Protein AF-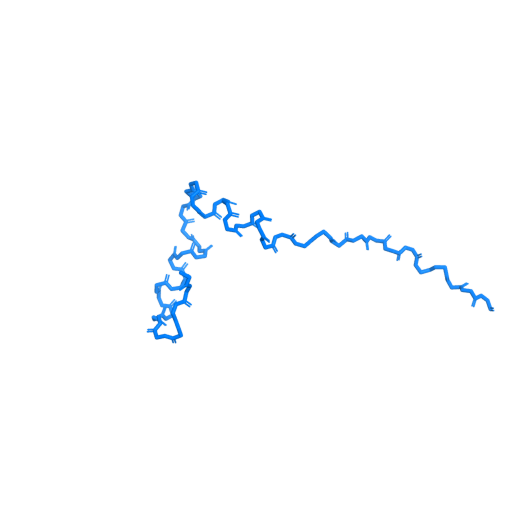A0A090QEG7-F1 (afdb_monomer_lite)

pLDDT: mean 84.65, std 12.55, range [54.47, 97.44]

Secondary structure (DSSP, 8-state):
---TT--HHHHHHHHHS---HHHHHHHHHH-------------

Sequence (43 aa):
MLDDNMSIEDLLRFYMGKNTPDRQEFIIDNLKVELDIIEEDTV

Organism: Nonlabens ulvanivorans (NCBI:txid906888)

Structure (mmCIF, N/CA/C/O backbone):
data_AF-A0A090QEG7-F1
#
_entry.id   AF-A0A090QEG7-F1
#
loop_
_atom_site.group_PDB
_atom_site.id
_atom_site.type_symbol
_atom_site.label_atom_id
_atom_site.label_alt_id
_atom_site.label_comp_id
_atom_site.label_asym_id
_atom_site.label_entity_id
_atom_site.label_seq_id
_atom_site.pdbx_PDB_ins_code
_atom_site.Cartn_x
_atom_site.Cartn_y
_atom_site.Cartn_z
_atom_site.occupancy
_atom_site.B_iso_or_equiv
_atom_site.auth_seq_id
_atom_site.auth_comp_id
_atom_site.auth_asym_id
_atom_site.auth_atom_id
_atom_site.pdbx_PDB_model_num
ATOM 1 N N . MET A 1 1 ? -5.023 -0.334 -9.229 1.00 60.66 1 MET A N 1
ATOM 2 C CA . MET A 1 1 ? -5.261 -1.307 -8.141 1.00 60.66 1 MET A CA 1
ATOM 3 C C . MET A 1 1 ? -4.659 -2.617 -8.609 1.00 60.66 1 MET A C 1
ATOM 5 O O . MET A 1 1 ? -4.854 -2.920 -9.778 1.00 60.66 1 MET A O 1
ATOM 9 N N . LEU A 1 2 ? -3.835 -3.263 -7.780 1.00 64.56 2 LEU A N 1
ATOM 10 C CA . LEU A 1 2 ? -2.956 -4.383 -8.153 1.00 64.56 2 LEU A CA 1
ATOM 11 C C . LEU A 1 2 ? -3.716 -5.424 -8.998 1.00 64.56 2 LEU A C 1
ATOM 13 O O . LEU A 1 2 ? -4.761 -5.904 -8.573 1.00 64.56 2 LEU A O 1
ATOM 17 N N . ASP A 1 3 ? -3.226 -5.681 -10.210 1.00 77.19 3 ASP A N 1
ATOM 18 C CA . ASP A 1 3 ? -3.810 -6.639 -11.154 1.00 77.19 3 ASP A CA 1
ATOM 19 C C . ASP A 1 3 ? -3.346 -8.050 -10.768 1.00 77.19 3 ASP A C 1
ATOM 21 O O . ASP A 1 3 ? -2.172 -8.243 -10.439 1.00 77.19 3 ASP A O 1
ATOM 25 N N . ASP A 1 4 ? -4.238 -9.038 -10.837 1.00 74.06 4 ASP A N 1
ATOM 26 C CA . ASP A 1 4 ? -3.929 -10.444 -10.541 1.00 74.06 4 ASP A CA 1
ATOM 27 C C . ASP A 1 4 ? -2.839 -11.013 -11.475 1.00 74.06 4 ASP A C 1
ATOM 29 O O . ASP A 1 4 ? -2.218 -12.032 -11.175 1.00 74.06 4 ASP A O 1
ATOM 33 N N . ASN A 1 5 ? -2.567 -10.333 -12.595 1.00 84.19 5 ASN A N 1
ATOM 34 C CA . ASN A 1 5 ? -1.501 -10.673 -13.538 1.00 84.19 5 ASN A CA 1
ATOM 35 C C . ASN A 1 5 ? -0.132 -10.039 -13.218 1.00 84.19 5 ASN A C 1
ATOM 37 O O . ASN A 1 5 ? 0.801 -10.177 -14.014 1.00 84.19 5 ASN A O 1
ATOM 41 N N . MET A 1 6 ? 0.025 -9.320 -12.099 1.00 84.50 6 MET A N 1
ATOM 42 C CA . MET A 1 6 ? 1.317 -8.728 -11.732 1.00 84.50 6 MET A CA 1
ATOM 43 C C . MET A 1 6 ? 2.353 -9.791 -11.357 1.00 84.50 6 MET A C 1
ATOM 45 O O . MET A 1 6 ? 2.070 -10.752 -10.641 1.00 84.50 6 MET A O 1
ATOM 49 N N . SER A 1 7 ? 3.598 -9.590 -11.801 1.00 92.38 7 SER A N 1
ATOM 50 C CA . SER A 1 7 ? 4.703 -10.449 -11.386 1.00 92.38 7 SER A CA 1
ATOM 51 C C . SER A 1 7 ? 4.997 -10.273 -9.890 1.00 92.38 7 SER A C 1
ATOM 53 O O . SER A 1 7 ? 4.818 -9.192 -9.320 1.00 92.38 7 SER A O 1
ATOM 55 N N . ILE A 1 8 ? 5.517 -11.325 -9.251 1.00 90.88 8 ILE A N 1
ATOM 56 C CA . ILE A 1 8 ? 5.973 -11.255 -7.853 1.00 90.88 8 ILE A CA 1
ATOM 57 C C . ILE A 1 8 ? 7.039 -10.161 -7.689 1.00 90.88 8 ILE A C 1
ATOM 59 O O . ILE A 1 8 ? 7.067 -9.472 -6.673 1.00 90.88 8 ILE A O 1
ATOM 63 N N . GLU A 1 9 ? 7.899 -9.969 -8.692 1.00 92.44 9 GLU A N 1
ATOM 64 C CA . GLU A 1 9 ? 8.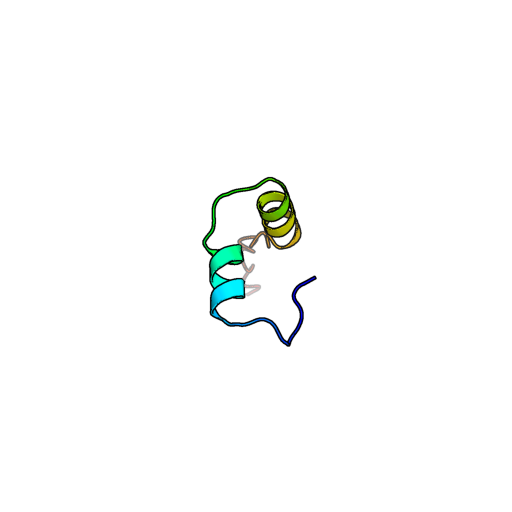939 -8.942 -8.657 1.00 92.44 9 GLU A CA 1
ATOM 65 C C . GLU A 1 9 ? 8.347 -7.528 -8.579 1.00 92.44 9 GLU A C 1
ATOM 67 O O . GLU A 1 9 ? 8.781 -6.724 -7.752 1.00 92.44 9 GLU A O 1
ATOM 72 N N . ASP A 1 10 ? 7.326 -7.229 -9.382 1.00 89.56 10 ASP A N 1
ATOM 73 C CA . ASP A 1 10 ? 6.679 -5.912 -9.381 1.00 89.56 10 ASP A CA 1
ATOM 74 C C . ASP A 1 10 ? 5.900 -5.660 -8.090 1.00 8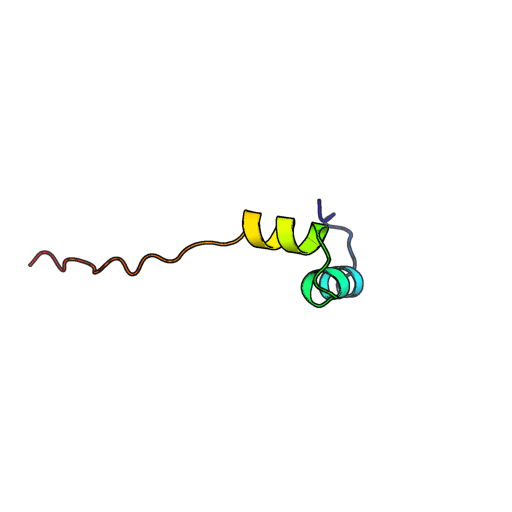9.56 10 ASP A C 1
ATOM 76 O O . ASP A 1 10 ? 5.927 -4.551 -7.546 1.00 89.56 10 ASP A O 1
ATOM 80 N N . LEU A 1 11 ? 5.277 -6.708 -7.547 1.00 90.38 11 LEU A N 1
ATOM 81 C CA . LEU A 1 11 ? 4.617 -6.654 -6.250 1.00 90.38 11 LEU A CA 1
ATOM 82 C C . LEU A 1 11 ? 5.622 -6.300 -5.142 1.00 90.38 11 LEU A C 1
ATOM 84 O O . LEU A 1 11 ? 5.416 -5.352 -4.381 1.00 90.38 11 LEU A O 1
ATOM 88 N N . LEU A 1 12 ? 6.753 -7.006 -5.087 1.00 92.31 12 LEU A N 1
ATOM 89 C CA . LEU A 1 12 ? 7.803 -6.755 -4.098 1.00 92.31 12 LEU A CA 1
ATOM 90 C C . LEU A 1 12 ? 8.405 -5.356 -4.239 1.00 92.31 12 LEU A C 1
ATOM 92 O O . LEU A 1 12 ? 8.640 -4.695 -3.228 1.00 92.31 12 LEU A O 1
ATOM 96 N N . ARG A 1 13 ? 8.607 -4.865 -5.467 1.00 91.00 13 ARG A N 1
ATOM 97 C CA . ARG A 1 13 ? 9.084 -3.493 -5.706 1.00 91.00 13 ARG A CA 1
ATOM 98 C C . ARG A 1 13 ? 8.138 -2.444 -5.129 1.00 91.00 13 ARG A C 1
ATOM 100 O O . ARG A 1 13 ? 8.617 -1.461 -4.569 1.00 91.00 13 ARG A O 1
ATOM 107 N N . PHE A 1 14 ? 6.825 -2.645 -5.231 1.00 90.38 14 PHE A N 1
ATOM 108 C CA . PHE A 1 14 ? 5.844 -1.740 -4.633 1.00 90.38 14 PHE A CA 1
ATOM 109 C C . PHE A 1 14 ? 5.842 -1.831 -3.097 1.00 90.38 14 PHE A C 1
ATOM 111 O O . PHE A 1 14 ? 5.998 -0.818 -2.413 1.00 90.38 14 PHE A O 1
ATOM 118 N N . TYR A 1 15 ? 5.746 -3.039 -2.532 1.00 92.81 15 TYR A N 1
ATOM 119 C CA . TYR A 1 15 ? 5.661 -3.217 -1.076 1.00 92.81 15 TYR A CA 1
ATOM 120 C C . TYR A 1 15 ? 6.966 -2.892 -0.334 1.00 92.81 15 TYR A C 1
ATOM 122 O O . TYR A 1 15 ? 6.909 -2.369 0.780 1.00 92.81 15 TYR A O 1
ATOM 130 N N . MET A 1 16 ? 8.133 -3.143 -0.933 1.00 94.50 16 MET A N 1
ATOM 131 C CA . MET A 1 16 ? 9.459 -2.950 -0.316 1.00 94.50 16 MET A CA 1
ATOM 132 C C . MET A 1 16 ? 10.228 -1.736 -0.861 1.00 94.50 16 MET A C 1
ATOM 134 O O . MET A 1 16 ? 11.366 -1.492 -0.461 1.00 94.50 16 MET A O 1
ATOM 138 N N . GLY A 1 17 ? 9.633 -0.986 -1.788 1.00 91.12 17 GLY A N 1
ATOM 139 C CA . GLY A 1 17 ? 10.245 0.184 -2.406 1.00 91.12 17 GLY A CA 1
ATOM 140 C C . GLY A 1 17 ? 10.368 1.394 -1.476 1.00 91.12 17 GLY A C 1
ATOM 141 O O . GLY A 1 17 ? 10.086 1.353 -0.276 1.00 91.12 17 GLY A O 1
ATOM 142 N N . LYS A 1 18 ? 10.792 2.521 -2.059 1.00 94.19 18 LYS A N 1
ATOM 143 C CA . LYS A 1 18 ? 10.875 3.807 -1.351 1.00 94.19 18 LYS A CA 1
ATOM 144 C C . LYS A 1 18 ? 9.493 4.248 -0.862 1.00 94.19 18 LYS A C 1
ATOM 146 O O . LYS A 1 18 ? 8.483 3.969 -1.499 1.00 94.19 18 LYS A O 1
ATOM 151 N N . ASN A 1 19 ? 9.463 5.000 0.237 1.00 93.88 19 ASN A N 1
ATOM 152 C CA . ASN A 1 19 ? 8.229 5.557 0.784 1.00 93.88 19 ASN A CA 1
ATOM 153 C C . ASN A 1 19 ? 7.748 6.774 -0.03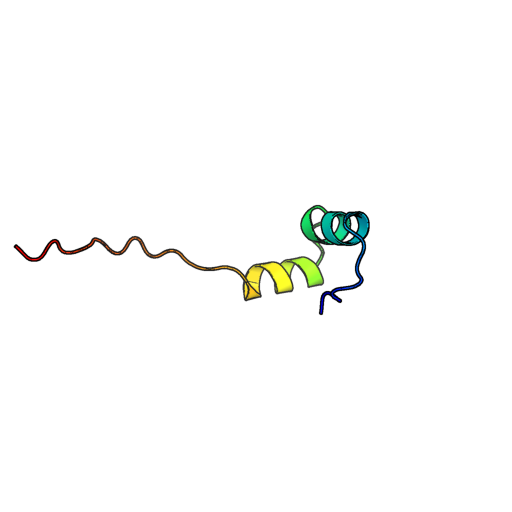0 1.00 93.88 19 ASN A C 1
ATOM 155 O O . ASN A 1 19 ? 7.992 7.916 0.349 1.00 93.88 19 ASN A O 1
ATOM 159 N N . THR A 1 20 ? 7.151 6.523 -1.195 1.00 95.94 20 THR A N 1
ATOM 160 C CA . THR A 1 20 ? 6.524 7.549 -2.042 1.00 95.94 20 THR A CA 1
ATOM 161 C C . THR A 1 20 ? 5.155 7.965 -1.481 1.00 95.94 20 THR A C 1
ATOM 163 O O . THR A 1 20 ? 4.560 7.178 -0.743 1.00 95.94 20 THR A O 1
ATOM 166 N N . PRO A 1 21 ? 4.624 9.154 -1.837 1.00 97.44 21 PRO A N 1
ATOM 167 C CA . PRO A 1 21 ? 3.286 9.586 -1.416 1.00 97.44 21 PRO A CA 1
ATOM 168 C C . PRO A 1 21 ? 2.190 8.550 -1.710 1.00 97.44 21 PRO A C 1
ATOM 170 O O . PRO A 1 21 ? 1.478 8.154 -0.795 1.00 97.44 21 PRO A O 1
ATOM 173 N N . ASP A 1 22 ? 2.152 7.999 -2.926 1.00 94.12 22 ASP A N 1
ATOM 174 C CA . ASP A 1 22 ? 1.171 6.974 -3.321 1.00 94.12 22 ASP A CA 1
ATOM 175 C C . ASP A 1 22 ? 1.242 5.712 -2.441 1.00 94.12 22 ASP A C 1
ATOM 177 O O . ASP A 1 22 ? 0.226 5.123 -2.075 1.00 94.12 22 ASP A O 1
ATOM 181 N N . ARG A 1 23 ? 2.459 5.284 -2.070 1.00 95.06 23 ARG A N 1
ATOM 182 C CA . ARG A 1 23 ? 2.656 4.138 -1.172 1.00 95.06 23 ARG A CA 1
ATOM 183 C C . ARG A 1 23 ? 2.228 4.477 0.251 1.00 95.06 23 ARG A C 1
ATOM 185 O O . ARG A 1 23 ? 1.699 3.615 0.945 1.00 95.06 23 ARG A O 1
ATOM 192 N N . GLN A 1 24 ? 2.467 5.706 0.692 1.00 96.25 24 GLN A N 1
ATOM 193 C CA . GLN A 1 24 ? 2.054 6.165 2.011 1.00 96.25 24 GLN A CA 1
ATOM 194 C C . GLN A 1 24 ? 0.527 6.194 2.134 1.00 96.25 24 GLN A C 1
ATOM 196 O O . GLN A 1 24 ? 0.009 5.676 3.120 1.00 96.25 24 GLN A O 1
ATOM 201 N N . GLU A 1 25 ? -0.180 6.728 1.137 1.00 96.94 25 GLU A N 1
ATOM 202 C CA . GLU A 1 25 ? -1.648 6.695 1.075 1.00 96.94 25 GLU A CA 1
ATOM 203 C C . GLU A 1 25 ? -2.158 5.251 1.114 1.00 96.94 25 GLU A C 1
ATOM 205 O O . GLU A 1 25 ? -2.955 4.903 1.982 1.00 96.94 25 GLU A O 1
ATOM 210 N N . PHE A 1 26 ? -1.585 4.370 0.287 1.00 95.12 26 PHE A N 1
ATOM 211 C CA . PHE A 1 26 ? -1.934 2.949 0.290 1.00 95.12 26 PHE A CA 1
ATOM 212 C C . PHE A 1 26 ? -1.742 2.282 1.664 1.00 95.12 26 PHE A C 1
ATOM 214 O O . PHE A 1 26 ? -2.584 1.492 2.092 1.00 95.12 26 PHE A O 1
ATOM 221 N N . ILE A 1 27 ? -0.636 2.569 2.361 1.00 95.12 27 ILE A N 1
ATOM 222 C CA . ILE A 1 27 ? -0.369 2.016 3.698 1.00 95.12 27 ILE A CA 1
ATOM 223 C C . ILE A 1 27 ? -1.403 2.523 4.705 1.00 95.12 27 ILE A C 1
ATOM 225 O O . ILE A 1 27 ? -1.903 1.723 5.491 1.00 95.12 27 ILE A O 1
ATOM 229 N N . ILE A 1 28 ? -1.720 3.819 4.686 1.00 95.44 28 ILE A N 1
ATOM 230 C CA . ILE A 1 28 ? -2.687 4.430 5.607 1.00 95.44 28 ILE A CA 1
ATOM 231 C C . ILE A 1 28 ? -4.076 3.817 5.405 1.00 95.44 28 ILE A C 1
ATOM 233 O O . ILE A 1 28 ? -4.697 3.408 6.383 1.00 95.44 28 ILE A O 1
ATOM 237 N N . ASP A 1 29 ? -4.518 3.671 4.156 1.00 95.94 29 ASP A N 1
ATOM 238 C CA . ASP A 1 29 ? -5.835 3.113 3.823 1.00 95.94 29 ASP A CA 1
ATOM 239 C C . ASP A 1 29 ? -6.000 1.649 4.263 1.00 95.94 29 ASP A C 1
ATOM 241 O O . ASP A 1 29 ? -7.112 1.191 4.524 1.00 95.94 29 ASP A O 1
ATOM 245 N N . ASN A 1 30 ? -4.895 0.902 4.355 1.00 93.69 30 ASN A N 1
ATOM 246 C CA . ASN A 1 30 ? -4.888 -0.510 4.745 1.00 93.69 30 ASN A CA 1
ATOM 247 C C . ASN A 1 30 ? -4.445 -0.743 6.198 1.00 93.69 30 ASN A C 1
ATOM 249 O O . ASN A 1 30 ? -4.407 -1.894 6.646 1.00 93.69 30 ASN A O 1
ATOM 253 N N . LEU A 1 31 ? -4.101 0.312 6.940 1.00 93.88 31 LEU A N 1
ATOM 254 C CA . LEU A 1 31 ? -3.659 0.193 8.322 1.00 93.88 31 LEU A CA 1
ATOM 255 C C . LEU A 1 31 ? -4.841 -0.221 9.204 1.00 93.88 31 LEU A 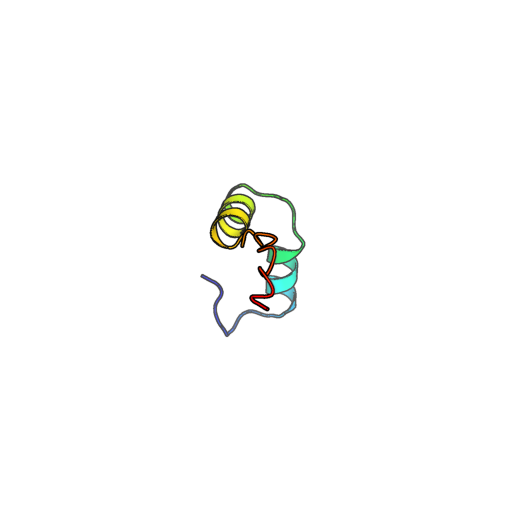C 1
ATOM 257 O O . LEU A 1 31 ? -5.816 0.513 9.359 1.00 93.88 31 LEU A O 1
ATOM 261 N N . LYS A 1 32 ? -4.740 -1.398 9.819 1.00 89.00 32 LYS A N 1
ATOM 262 C CA . LYS A 1 32 ? -5.704 -1.862 10.818 1.00 89.00 32 LYS A CA 1
ATOM 263 C C . LYS A 1 32 ? -5.157 -1.560 12.202 1.00 89.00 32 LYS A C 1
ATOM 265 O O . LYS A 1 32 ? -4.077 -2.025 12.553 1.00 89.00 32 LYS A O 1
ATOM 270 N N . VAL A 1 33 ? -5.900 -0.768 12.969 1.00 86.69 33 VAL A N 1
ATOM 271 C CA . VAL A 1 33 ? -5.595 -0.536 14.380 1.00 86.69 33 VAL A CA 1
ATOM 272 C C . VAL A 1 33 ? -6.122 -1.731 15.158 1.00 86.69 33 VAL A C 1
ATOM 274 O O . VAL A 1 33 ? -7.333 -1.920 15.267 1.00 86.69 33 VAL A O 1
ATOM 277 N N . GLU A 1 34 ? -5.211 -2.550 15.668 1.00 83.62 34 GLU A N 1
ATOM 278 C CA . GLU A 1 34 ? -5.550 -3.554 16.668 1.00 83.62 34 GLU A CA 1
ATOM 279 C C . GLU A 1 34 ? -5.807 -2.809 17.980 1.00 83.62 34 GLU A C 1
ATOM 281 O O . GLU A 1 34 ? -4.922 -2.149 18.524 1.00 83.62 34 GLU A O 1
ATOM 286 N N . LEU A 1 35 ? -7.060 -2.820 18.436 1.00 77.38 35 LEU A N 1
ATOM 287 C CA . LEU A 1 35 ? -7.381 -2.404 19.793 1.00 77.38 35 LEU A CA 1
ATOM 288 C C . LEU A 1 35 ? -7.069 -3.601 20.684 1.00 77.38 35 LEU A C 1
ATOM 290 O O . LEU A 1 35 ? -7.596 -4.683 20.430 1.00 77.38 35 LEU A O 1
ATOM 294 N N . ASP A 1 36 ? -6.253 -3.404 21.718 1.00 71.56 36 ASP A N 1
ATOM 295 C CA . ASP A 1 36 ? -6.176 -4.341 22.836 1.00 71.56 36 ASP A CA 1
ATOM 296 C C . ASP A 1 36 ? -7.542 -4.316 23.530 1.00 71.56 36 ASP A C 1
ATOM 298 O O . ASP A 1 36 ? -7.785 -3.552 24.468 1.00 71.56 36 ASP A O 1
ATOM 302 N N . ILE A 1 37 ? -8.492 -5.087 22.999 1.00 67.62 37 ILE A N 1
ATOM 303 C CA . ILE A 1 37 ? -9.748 -5.356 23.676 1.00 67.62 3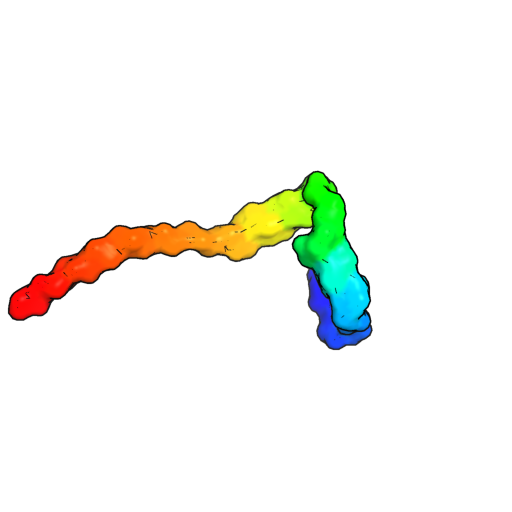7 ILE A CA 1
ATOM 304 C C . ILE A 1 37 ? -9.320 -6.182 24.880 1.00 67.62 37 ILE A C 1
ATOM 306 O O . ILE A 1 37 ? -8.953 -7.345 24.734 1.00 67.62 37 ILE A O 1
ATOM 310 N N . ILE A 1 38 ? -9.285 -5.563 26.059 1.00 68.69 38 ILE A N 1
ATOM 311 C CA . ILE A 1 38 ? -9.277 -6.323 27.302 1.00 68.69 38 ILE A CA 1
ATOM 312 C C . ILE A 1 38 ? -10.569 -7.126 27.221 1.00 68.69 38 ILE A C 1
ATOM 314 O O . ILE A 1 38 ? -11.652 -6.557 27.362 1.00 68.69 38 ILE A O 1
ATOM 318 N N . GLU A 1 39 ? -10.465 -8.404 26.858 1.00 66.12 39 GLU A N 1
ATOM 319 C CA . GLU A 1 39 ? -11.562 -9.341 27.016 1.00 66.12 39 GLU A CA 1
ATOM 320 C C . GLU A 1 39 ? -11.921 -9.250 28.500 1.00 66.12 39 GLU A C 1
ATOM 322 O O . GLU A 1 39 ? -11.163 -9.679 29.370 1.00 66.12 39 GLU A O 1
ATOM 327 N N . GLU A 1 40 ? -13.024 -8.566 28.818 1.00 65.19 40 GLU A N 1
ATOM 328 C CA . GLU A 1 40 ? -13.677 -8.790 30.093 1.00 65.19 40 GLU A CA 1
ATOM 329 C C . GLU A 1 40 ? -14.104 -10.251 30.026 1.00 65.19 40 GLU A C 1
ATOM 331 O O . GLU A 1 40 ? -15.135 -10.575 29.436 1.00 65.19 40 GLU A O 1
ATOM 336 N N . ASP A 1 41 ? -13.255 -11.131 30.558 1.00 65.12 41 ASP A N 1
ATOM 337 C CA . ASP A 1 41 ? -13.624 -12.474 30.971 1.00 65.12 41 ASP A CA 1
ATOM 338 C C . ASP A 1 41 ? -14.813 -12.305 31.923 1.00 65.12 41 ASP A C 1
ATOM 340 O O . ASP A 1 41 ? -14.670 -12.123 33.137 1.00 65.12 41 ASP A O 1
ATOM 344 N N . THR A 1 42 ? -16.015 -12.258 31.353 1.00 58.41 42 THR A N 1
ATOM 345 C CA . THR A 1 42 ? -17.251 -12.289 32.113 1.00 58.41 42 THR A CA 1
ATOM 346 C C . THR A 1 42 ? -17.336 -13.683 32.708 1.00 58.41 42 THR A C 1
ATOM 348 O O . THR A 1 42 ? -17.600 -14.650 31.993 1.00 58.41 42 THR A O 1
ATOM 351 N N . VAL A 1 43 ? -17.015 -13.715 34.002 1.00 54.47 43 VAL A N 1
ATOM 352 C CA . VAL A 1 43 ? -17.107 -14.801 34.989 1.00 54.47 43 VAL A CA 1
ATOM 353 C C . VAL A 1 43 ? -18.200 -15.826 34.699 1.00 54.47 43 VAL A C 1
ATOM 355 O O . VAL A 1 43 ? -19.358 -15.406 34.470 1.00 54.47 43 VAL A O 1
#

Radius of gyration: 16.92 Å; chains: 1; bounding box: 28×24×48 Å

Foldseek 3Di:
DDDPPDDPVVVCCLVVHDPDPVSVVVCVVPDDDDDPPPPPPPD